Protein AF-A0AAD8JK44-F1 (afdb_monomer_lite)

Foldseek 3Di:
DVVVCVVCWAFCVRHDVPDPPGDPQATDDDPVNLVPDDLQVNVVCVVCRNGVQAFEQADDPQKGKGAQPNDPDPDRIDIDGNVCVVVVLVVCQVVFHKYWYKDFPDDPVRVVVCCVVVVDPDPDTDIDTDDIDHRDD

Sequence (137 aa):
MGMEIKRNRRDANKRRPGDENYHTKTLYLPPQFLNSLTGGHRQWWEFKSINMDKLLFFKMGKFYELFEMDAHGTQPHCGFPEKNFSMYIEKLAQKGYQVLVVEQIETPAQLDLRRKEQDSKDKVVKREICVVVTKEY

Organism: NCBI:txid360622

InterPro domains:
  IPR007695 DNA mismatch repair protein MutS-like, N-terminal [PF01624] (38-72)
  IPR007695 DNA mismatch repair protein MutS-like, N-terminal [PF01624] (75-135)
  IPR016151 DNA mismatch repair protein MutS, N-terminal [G3DSA:3.40.1170.10] (4-135)
  IPR016151 DNA mismatch repair protein MutS, N-terminal [SSF55271] (26-135)

Structure (mmCIF, N/CA/C/O backbone):
data_AF-A0AAD8JK44-F1
#
_entry.id   AF-A0AAD8JK44-F1
#
loop_
_atom_site.group_PDB
_atom_site.id
_atom_site.type_symbol
_atom_site.label_atom_id
_atom_site.label_alt_id
_atom_site.label_comp_id
_atom_site.label_asym_id
_atom_site.label_entity_id
_atom_site.label_seq_id
_atom_site.pdbx_PDB_ins_code
_atom_site.Cartn_x
_atom_site.Cartn_y
_atom_site.Cartn_z
_atom_site.occupancy
_atom_site.B_iso_or_equiv
_atom_site.auth_seq_id
_atom_site.auth_comp_id
_atom_site.auth_asym_id
_atom_site.auth_atom_id
_atom_site.pdbx_PDB_model_num
ATOM 1 N N . MET A 1 1 ? 8.984 11.454 -8.819 1.00 53.62 1 MET A N 1
ATOM 2 C CA . MET A 1 1 ? 9.489 10.177 -8.267 1.00 53.62 1 MET A CA 1
ATOM 3 C C . MET A 1 1 ? 8.922 8.948 -8.976 1.00 53.62 1 MET A C 1
ATOM 5 O O . MET A 1 1 ? 9.686 8.268 -9.645 1.00 53.62 1 MET A O 1
ATOM 9 N N . GLY A 1 2 ? 7.609 8.676 -8.931 1.00 57.62 2 GLY A N 1
ATOM 10 C CA . GLY A 1 2 ? 7.028 7.465 -9.550 1.00 57.62 2 GLY A CA 1
ATOM 11 C C . GLY A 1 2 ? 7.226 7.323 -11.072 1.00 57.62 2 GLY A C 1
ATOM 12 O O . GLY A 1 2 ? 7.242 6.212 -11.595 1.00 57.62 2 GLY A O 1
ATOM 13 N N . MET A 1 3 ? 7.443 8.426 -11.801 1.00 59.69 3 MET A N 1
ATOM 14 C CA . MET A 1 3 ? 7.713 8.396 -13.249 1.00 59.69 3 MET A CA 1
ATOM 15 C C . MET A 1 3 ? 9.021 7.683 -13.624 1.00 59.69 3 MET A C 1
ATOM 17 O O . MET A 1 3 ? 9.103 7.089 -14.697 1.00 59.69 3 MET A O 1
ATOM 21 N N . GLU A 1 4 ? 10.037 7.710 -12.761 1.00 62.66 4 GLU A N 1
ATOM 22 C CA . GLU A 1 4 ? 11.342 7.106 -13.055 1.00 62.66 4 GLU A CA 1
ATOM 23 C C . GLU A 1 4 ? 11.303 5.578 -12.913 1.00 62.66 4 GLU A C 1
ATOM 25 O O . GLU A 1 4 ? 11.788 4.857 -13.785 1.00 62.66 4 GLU A O 1
ATOM 30 N N . ILE A 1 5 ? 10.582 5.090 -11.895 1.00 77.00 5 ILE A N 1
ATOM 31 C CA . ILE A 1 5 ? 10.226 3.673 -11.726 1.00 77.00 5 ILE A CA 1
ATOM 32 C C . ILE A 1 5 ? 9.460 3.155 -12.953 1.00 77.00 5 ILE A C 1
ATOM 34 O O . ILE A 1 5 ? 9.708 2.043 -13.418 1.00 77.00 5 ILE A O 1
ATOM 38 N N . LYS A 1 6 ? 8.547 3.965 -13.511 1.00 72.94 6 LYS A N 1
ATOM 39 C CA . LYS A 1 6 ? 7.782 3.598 -14.714 1.00 72.94 6 LYS A CA 1
ATOM 40 C C . LYS A 1 6 ? 8.670 3.496 -15.961 1.00 72.94 6 LYS A C 1
ATOM 42 O O . LYS A 1 6 ? 8.488 2.569 -16.744 1.00 72.94 6 LYS A O 1
ATOM 47 N N . ARG A 1 7 ? 9.631 4.410 -16.143 1.00 78.06 7 ARG A N 1
ATOM 48 C CA . ARG A 1 7 ? 10.507 4.450 -17.334 1.00 78.06 7 ARG A CA 1
ATOM 49 C C . ARG A 1 7 ? 11.547 3.328 -17.377 1.00 78.06 7 ARG A C 1
ATOM 51 O O . ARG A 1 7 ? 11.862 2.853 -18.460 1.00 78.06 7 ARG A O 1
ATOM 58 N N . ASN A 1 8 ? 12.074 2.894 -16.233 1.00 88.19 8 ASN A N 1
ATOM 59 C CA . ASN A 1 8 ? 13.078 1.822 -16.152 1.00 88.19 8 ASN A CA 1
ATOM 60 C C . ASN A 1 8 ? 12.563 0.662 -15.291 1.00 88.19 8 ASN A C 1
ATOM 62 O O . ASN A 1 8 ? 13.249 0.205 -14.373 1.00 88.19 8 ASN A O 1
ATOM 66 N N . ARG A 1 9 ? 11.329 0.218 -15.572 1.00 92.19 9 ARG A N 1
ATOM 67 C CA . ARG A 1 9 ? 10.667 -0.862 -14.834 1.00 92.19 9 ARG A CA 1
ATOM 68 C C . ARG A 1 9 ? 11.512 -2.130 -14.894 1.00 92.19 9 ARG A C 1
ATOM 70 O O . ARG A 1 9 ? 11.889 -2.584 -15.973 1.00 92.19 9 ARG A O 1
ATOM 77 N N . ARG A 1 10 ? 11.764 -2.718 -13.728 1.00 95.31 10 ARG A N 1
ATOM 78 C CA . ARG A 1 10 ? 12.435 -4.010 -13.584 1.00 95.31 10 ARG A CA 1
ATOM 79 C C . ARG A 1 10 ? 11.713 -4.864 -12.557 1.00 95.31 10 ARG A C 1
ATOM 81 O O . ARG A 1 10 ? 11.148 -4.303 -11.625 1.00 95.31 10 ARG A O 1
ATOM 88 N N . ASP A 1 11 ? 11.716 -6.179 -12.723 1.00 96.62 11 ASP A N 1
ATOM 89 C CA . ASP A 1 11 ? 11.190 -7.098 -11.706 1.00 96.62 11 ASP A CA 1
ATOM 90 C C . ASP A 1 11 ? 12.132 -7.170 -10.489 1.00 96.62 11 ASP A C 1
ATOM 92 O O . ASP A 1 11 ? 13.200 -6.557 -10.508 1.00 96.62 11 ASP A O 1
ATOM 96 N N . ALA A 1 12 ? 11.774 -7.912 -9.436 1.00 96.06 12 ALA A N 1
ATOM 97 C CA . ALA A 1 12 ? 12.612 -8.053 -8.237 1.00 96.06 12 ALA A CA 1
ATOM 98 C C . ALA A 1 12 ? 14.031 -8.592 -8.529 1.00 96.06 12 ALA A C 1
ATOM 100 O O . ALA A 1 12 ? 14.977 -8.253 -7.818 1.00 96.06 12 ALA A O 1
ATOM 101 N N . ASN A 1 13 ? 14.198 -9.356 -9.615 1.00 96.31 13 ASN A N 1
ATOM 102 C CA . ASN A 1 13 ? 15.478 -9.888 -10.091 1.00 96.31 13 ASN A CA 1
ATOM 103 C C . ASN A 1 13 ? 16.209 -8.930 -11.049 1.00 96.31 13 ASN A C 1
ATOM 105 O O . ASN A 1 13 ? 17.191 -9.310 -11.687 1.00 96.31 13 ASN A O 1
ATOM 109 N N . LYS A 1 14 ? 15.756 -7.674 -11.140 1.00 95.62 14 LYS A N 1
ATOM 110 C CA . LYS A 1 14 ? 16.298 -6.601 -11.987 1.00 95.62 14 LYS A CA 1
ATOM 111 C C . LYS A 1 14 ? 16.183 -6.862 -13.497 1.00 95.62 14 LYS A C 1
ATOM 113 O O . LYS A 1 14 ? 16.850 -6.157 -14.269 1.00 95.62 14 LYS A O 1
ATOM 118 N N . ARG A 1 15 ? 15.326 -7.799 -13.908 1.00 96.44 15 ARG A N 1
ATOM 119 C CA . ARG A 1 15 ? 15.026 -8.136 -15.310 1.00 96.44 15 ARG A CA 1
ATOM 120 C C . ARG A 1 15 ? 14.075 -7.113 -15.913 1.00 96.44 15 ARG A C 1
ATOM 122 O O . ARG A 1 15 ? 13.263 -6.524 -15.197 1.00 96.44 15 ARG A O 1
ATOM 129 N N . ARG A 1 16 ? 14.174 -6.875 -17.215 1.00 95.44 16 ARG A N 1
ATOM 130 C CA . ARG A 1 16 ? 13.348 -5.925 -17.967 1.00 95.44 16 ARG A CA 1
ATOM 131 C C . ARG A 1 16 ? 12.147 -6.619 -18.615 1.00 95.44 16 ARG A C 1
ATOM 133 O O . ARG A 1 16 ? 12.219 -7.808 -18.914 1.00 95.44 16 ARG A O 1
ATOM 140 N N . PRO A 1 17 ? 11.054 -5.880 -18.881 1.00 93.31 17 PRO A N 1
ATOM 141 C CA . PRO A 1 17 ? 10.004 -6.367 -19.767 1.00 93.31 17 PRO A CA 1
ATOM 142 C C . PRO A 1 17 ? 10.611 -6.792 -21.111 1.00 93.31 17 PRO A C 1
ATOM 144 O O . PRO A 1 17 ? 11.296 -5.992 -21.747 1.00 93.31 17 PRO A O 1
ATOM 147 N N . GLY A 1 18 ? 10.378 -8.042 -21.512 1.00 92.38 18 GLY A N 1
ATOM 148 C CA . GLY A 1 18 ? 10.976 -8.657 -22.702 1.00 92.38 18 GLY A CA 1
ATOM 149 C C . GLY A 1 18 ? 11.998 -9.755 -22.392 1.00 92.38 18 GLY A C 1
ATOM 150 O O . GLY A 1 18 ? 12.241 -10.595 -23.252 1.00 92.38 18 GLY A O 1
ATOM 151 N N . ASP A 1 19 ? 12.537 -9.805 -21.171 1.00 95.06 19 ASP A N 1
ATOM 152 C CA . ASP A 1 19 ? 13.371 -10.927 -20.736 1.00 95.06 19 ASP A CA 1
ATOM 153 C C . ASP A 1 19 ? 12.503 -12.185 -20.532 1.00 95.06 19 ASP A C 1
ATOM 155 O O . ASP A 1 19 ? 11.417 -12.103 -19.955 1.00 95.06 19 ASP A O 1
ATOM 159 N N . GLU A 1 20 ? 13.007 -13.359 -20.931 1.00 95.25 20 GLU A N 1
ATOM 160 C CA . GLU A 1 20 ? 12.295 -14.652 -20.848 1.00 95.25 20 GLU A CA 1
ATOM 161 C C . GLU A 1 20 ? 11.768 -14.957 -19.435 1.00 95.25 20 GLU A C 1
ATOM 163 O O . GLU A 1 20 ? 10.666 -15.466 -19.257 1.00 95.25 20 GLU A O 1
ATOM 168 N N . ASN A 1 21 ? 12.535 -14.568 -18.415 1.00 95.19 21 ASN A N 1
ATOM 169 C CA . ASN A 1 21 ? 12.229 -14.829 -17.010 1.00 95.19 21 ASN A CA 1
ATOM 170 C C . ASN A 1 21 ? 11.665 -13.600 -16.271 1.00 95.19 21 ASN A C 1
ATOM 172 O O . ASN A 1 21 ? 11.801 -13.501 -15.050 1.00 95.19 21 ASN A O 1
ATOM 176 N N . TYR A 1 22 ? 11.097 -12.619 -16.975 1.00 95.75 22 TYR A N 1
ATOM 177 C CA . TYR A 1 22 ? 10.560 -11.405 -16.355 1.00 95.75 22 TYR A CA 1
ATOM 178 C C . TYR A 1 22 ? 9.314 -11.680 -15.493 1.00 95.75 22 TYR A C 1
ATOM 180 O O . TYR A 1 22 ? 8.275 -12.117 -15.992 1.00 95.75 22 TYR A O 1
ATOM 188 N N . HIS A 1 23 ? 9.367 -11.349 -14.199 1.00 95.38 23 HIS A N 1
ATOM 189 C CA . HIS A 1 23 ? 8.222 -11.492 -13.295 1.00 95.38 23 HIS A CA 1
ATOM 190 C C . HIS A 1 23 ? 7.380 -10.214 -13.216 1.00 95.38 23 HIS A C 1
ATOM 192 O O . HIS A 1 23 ? 7.654 -9.303 -12.432 1.00 95.38 23 HIS A O 1
ATOM 198 N N . THR A 1 24 ? 6.276 -10.191 -13.963 1.00 94.00 24 THR A N 1
ATOM 199 C CA . THR A 1 24 ? 5.332 -9.057 -14.045 1.00 94.00 24 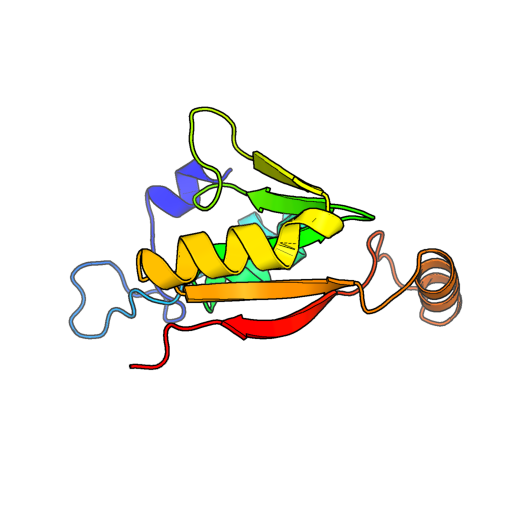THR A CA 1
ATOM 200 C C . THR A 1 24 ? 4.749 -8.616 -12.694 1.00 94.00 24 THR A C 1
ATOM 202 O O . THR A 1 24 ? 4.448 -7.431 -12.517 1.00 94.00 24 THR A O 1
ATOM 205 N N . LYS A 1 25 ? 4.631 -9.551 -11.742 1.00 94.94 25 LYS A N 1
ATOM 206 C CA . LYS A 1 25 ? 4.037 -9.366 -10.404 1.00 94.94 25 LYS A CA 1
ATOM 207 C C . LYS A 1 25 ? 4.966 -8.716 -9.381 1.00 94.94 25 LYS A C 1
ATOM 209 O O . LYS A 1 25 ? 4.531 -8.393 -8.280 1.00 94.94 25 LYS A O 1
ATOM 214 N N . THR A 1 26 ? 6.230 -8.505 -9.739 1.00 96.25 26 THR A N 1
ATOM 215 C CA . THR A 1 26 ? 7.210 -7.886 -8.847 1.00 96.25 26 THR A CA 1
ATOM 216 C C . THR A 1 26 ? 7.841 -6.656 -9.478 1.00 96.25 26 THR A C 1
ATOM 218 O O . THR A 1 26 ? 7.775 -6.442 -10.691 1.00 96.25 26 THR A O 1
ATOM 221 N N . LEU A 1 27 ? 8.450 -5.830 -8.643 1.00 96.31 27 LEU A N 1
ATOM 222 C CA . LEU A 1 27 ? 9.102 -4.598 -9.030 1.00 96.31 27 LEU A CA 1
ATOM 223 C C . LEU A 1 27 ? 10.350 -4.401 -8.175 1.00 96.31 27 LEU A C 1
ATOM 225 O O . LEU A 1 27 ? 10.287 -4.413 -6.951 1.00 96.31 27 LEU A O 1
ATOM 229 N N . TYR A 1 28 ? 11.485 -4.167 -8.818 1.00 96.06 28 TYR A N 1
ATOM 230 C CA . TYR A 1 28 ? 12.682 -3.728 -8.121 1.00 96.06 28 TYR A CA 1
ATOM 231 C C . TYR A 1 28 ? 12.558 -2.258 -7.725 1.00 96.06 28 TYR A C 1
ATOM 233 O O . TYR A 1 28 ? 12.287 -1.393 -8.562 1.00 96.06 28 TYR A O 1
ATOM 241 N N . LEU A 1 29 ? 12.821 -1.981 -6.449 1.00 94.88 29 LEU A N 1
ATOM 242 C CA . LEU A 1 29 ? 12.892 -0.633 -5.905 1.00 94.88 29 LEU A CA 1
ATOM 243 C C . LEU A 1 29 ? 14.362 -0.234 -5.712 1.00 94.88 29 LEU A C 1
ATOM 245 O O . LEU A 1 29 ? 15.045 -0.816 -4.866 1.00 94.88 29 LEU A O 1
ATOM 249 N N . PRO A 1 30 ? 14.880 0.752 -6.465 1.00 93.94 30 PRO A N 1
ATOM 250 C CA . PRO A 1 30 ? 16.228 1.260 -6.247 1.00 93.94 30 PRO A CA 1
ATOM 251 C C . PRO A 1 30 ? 16.398 1.812 -4.819 1.00 93.94 30 PRO A C 1
ATOM 253 O O . PRO A 1 30 ? 15.515 2.533 -4.347 1.00 93.94 30 PRO A O 1
ATOM 256 N N . PRO A 1 31 ? 17.534 1.570 -4.139 1.00 92.75 31 PRO A N 1
ATOM 257 C CA . PRO A 1 31 ? 17.772 2.108 -2.798 1.00 92.75 31 PRO A CA 1
ATOM 258 C C . PRO A 1 31 ? 17.646 3.635 -2.718 1.00 92.75 31 PRO A C 1
ATOM 260 O O . PRO A 1 31 ? 17.084 4.158 -1.761 1.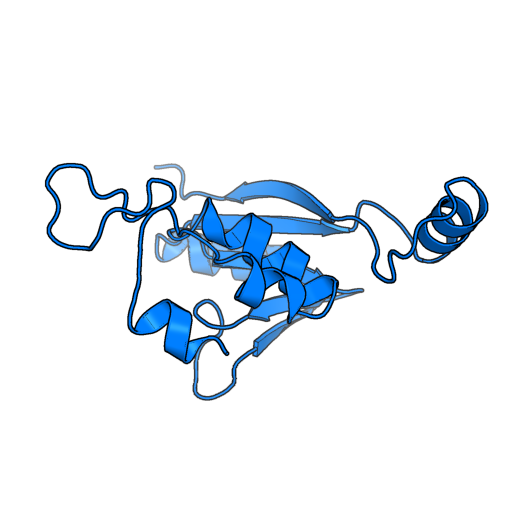00 92.75 31 PRO A O 1
ATOM 263 N N . GLN A 1 32 ? 18.104 4.359 -3.746 1.00 92.25 32 GLN A N 1
ATOM 264 C CA . GLN A 1 32 ? 17.979 5.820 -3.810 1.00 92.25 32 GLN A CA 1
ATOM 265 C C . GLN A 1 32 ? 16.512 6.262 -3.827 1.00 92.25 32 GLN A C 1
ATOM 267 O O . GLN A 1 32 ? 16.151 7.241 -3.177 1.00 92.25 32 GLN A O 1
ATOM 272 N N . PHE A 1 33 ? 15.661 5.513 -4.532 1.00 91.75 33 PHE A N 1
ATOM 273 C CA . PHE A 1 33 ? 14.227 5.757 -4.549 1.00 91.75 33 PHE A CA 1
ATO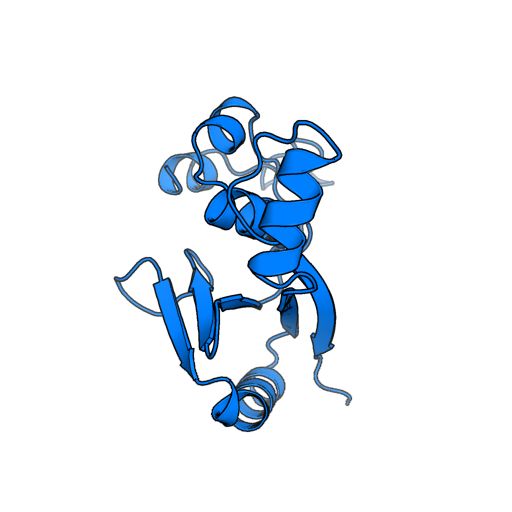M 274 C C . PHE A 1 33 ? 13.624 5.505 -3.165 1.00 91.75 33 PHE A C 1
ATOM 276 O O . PHE A 1 33 ? 12.992 6.404 -2.621 1.00 91.75 33 PHE A O 1
ATOM 283 N N . LEU A 1 34 ? 13.884 4.348 -2.549 1.00 91.88 34 LEU A N 1
ATOM 284 C CA . LEU A 1 34 ? 13.371 4.024 -1.211 1.00 91.88 34 LEU A CA 1
ATOM 285 C C . LEU A 1 34 ? 13.767 5.061 -0.153 1.00 91.88 34 LEU A C 1
ATOM 287 O O . LEU A 1 34 ? 12.919 5.504 0.619 1.00 91.88 34 LEU A O 1
ATOM 291 N N . ASN A 1 35 ? 15.028 5.495 -0.159 1.00 91.31 35 ASN A N 1
ATOM 292 C CA . ASN A 1 35 ? 15.555 6.471 0.799 1.00 91.31 35 ASN A CA 1
ATOM 293 C C . ASN A 1 35 ? 14.964 7.877 0.624 1.00 91.31 35 ASN A C 1
ATOM 295 O O . ASN A 1 35 ? 15.040 8.693 1.538 1.00 91.31 35 ASN A O 1
ATOM 299 N N . SER A 1 36 ? 14.379 8.165 -0.539 1.00 92.19 36 SER A N 1
ATOM 300 C CA . SER A 1 36 ? 13.732 9.449 -0.817 1.00 92.19 36 SER A CA 1
ATOM 301 C C . SER A 1 36 ? 12.272 9.523 -0.356 1.00 92.19 36 SER A C 1
ATOM 303 O O . SER A 1 36 ? 11.679 10.602 -0.348 1.00 92.19 36 SER A O 1
ATOM 305 N N . LEU A 1 37 ? 11.666 8.386 0.002 1.00 91.81 37 LEU A N 1
ATOM 306 C CA . LEU A 1 37 ? 10.254 8.308 0.359 1.00 91.81 37 LEU A CA 1
ATOM 307 C C . LEU A 1 37 ? 10.021 8.634 1.837 1.00 91.81 37 LEU A C 1
ATOM 309 O O . LEU A 1 37 ? 10.788 8.256 2.720 1.00 91.81 37 LEU A O 1
ATOM 313 N N . THR A 1 38 ? 8.879 9.261 2.125 1.00 91.12 38 THR A N 1
ATOM 314 C CA . THR A 1 38 ? 8.357 9.329 3.501 1.00 91.12 38 THR A CA 1
ATOM 315 C C . THR A 1 38 ? 8.036 7.928 4.031 1.00 91.12 38 THR A C 1
ATOM 317 O O . THR A 1 38 ? 7.699 7.041 3.249 1.00 91.12 38 THR A O 1
ATOM 320 N N . GLY A 1 39 ? 8.064 7.731 5.355 1.00 92.31 39 GLY A N 1
ATOM 321 C CA . GLY A 1 39 ? 7.890 6.404 5.966 1.00 92.31 39 GLY A CA 1
ATOM 322 C C . GLY A 1 39 ? 6.621 5.656 5.530 1.00 92.31 39 GLY A C 1
ATOM 323 O O . GLY A 1 39 ? 6.685 4.462 5.258 1.00 92.31 39 GLY A O 1
ATOM 324 N N . GLY A 1 40 ? 5.486 6.353 5.396 1.00 92.31 40 GLY A N 1
ATOM 325 C CA . GLY A 1 40 ? 4.227 5.744 4.946 1.00 92.31 40 GLY A CA 1
ATOM 326 C C . GLY A 1 40 ? 4.270 5.313 3.478 1.00 92.31 40 GLY A C 1
ATOM 327 O O . GLY A 1 40 ? 3.955 4.169 3.165 1.00 92.31 40 GLY A O 1
ATOM 328 N N . HIS A 1 41 ? 4.744 6.195 2.590 1.00 93.12 41 HIS A N 1
ATOM 329 C CA . HIS A 1 41 ? 4.929 5.865 1.172 1.00 93.12 41 HIS A CA 1
ATOM 330 C C . HIS A 1 41 ? 5.953 4.748 0.970 1.00 93.12 41 HIS A C 1
ATOM 332 O O . HIS A 1 41 ? 5.780 3.911 0.089 1.00 93.12 41 HIS A O 1
ATOM 338 N N . ARG A 1 42 ? 7.013 4.717 1.785 1.00 94.81 42 ARG A N 1
ATOM 339 C CA . ARG A 1 42 ? 8.005 3.646 1.760 1.00 94.81 42 ARG A CA 1
ATOM 340 C C . ARG A 1 42 ? 7.366 2.297 2.091 1.00 94.81 42 ARG A C 1
ATOM 342 O O . ARG A 1 42 ? 7.495 1.388 1.280 1.00 94.81 42 ARG A O 1
ATOM 349 N N . GLN A 1 43 ? 6.634 2.198 3.207 1.00 96.00 43 GLN A N 1
ATOM 350 C CA . GLN A 1 43 ? 5.911 0.969 3.567 1.00 96.00 43 GLN A CA 1
ATOM 351 C C . GLN A 1 43 ? 4.954 0.536 2.449 1.00 96.00 43 GLN A C 1
ATOM 353 O O . GLN A 1 43 ? 4.918 -0.635 2.081 1.00 96.00 43 GLN A O 1
ATOM 358 N N . TRP A 1 44 ? 4.206 1.480 1.867 1.00 96.00 44 TRP A N 1
ATOM 359 C CA . TRP A 1 44 ? 3.307 1.187 0.751 1.00 96.00 44 TRP A CA 1
ATOM 360 C C . TRP A 1 44 ? 4.052 0.586 -0.451 1.00 96.00 44 TRP A C 1
ATOM 362 O O . TRP A 1 44 ? 3.649 -0.458 -0.966 1.00 96.00 44 TRP A O 1
ATOM 372 N N . TRP A 1 45 ? 5.166 1.198 -0.868 1.00 95.75 45 TRP A N 1
ATOM 373 C CA . TRP A 1 45 ? 5.977 0.698 -1.981 1.00 95.75 45 TRP A CA 1
ATOM 374 C C . TRP A 1 45 ? 6.591 -0.668 -1.680 1.00 95.75 45 TRP A C 1
ATOM 376 O O . TRP A 1 45 ? 6.623 -1.512 -2.572 1.00 95.75 45 TRP A O 1
ATOM 386 N N . GLU A 1 46 ? 7.033 -0.915 -0.446 1.00 95.81 46 GLU A N 1
ATOM 387 C CA . GLU A 1 46 ? 7.547 -2.219 -0.017 1.00 95.81 46 GLU A CA 1
ATOM 388 C C . GLU A 1 46 ? 6.489 -3.317 -0.219 1.00 95.81 46 GLU A C 1
ATOM 390 O O . GLU A 1 46 ? 6.768 -4.290 -0.923 1.00 95.81 46 GLU A O 1
ATOM 395 N N . PHE A 1 47 ? 5.248 -3.122 0.246 1.00 96.44 47 PHE A N 1
ATOM 396 C CA . PHE A 1 47 ? 4.151 -4.071 -0.010 1.00 96.44 47 PHE A CA 1
ATOM 397 C C . PHE A 1 47 ? 3.800 -4.200 -1.492 1.00 96.44 47 PHE A C 1
ATOM 399 O O . PHE A 1 47 ? 3.597 -5.312 -1.994 1.00 96.44 47 PHE A O 1
ATOM 406 N N . LYS A 1 48 ? 3.721 -3.068 -2.198 1.00 95.56 48 LYS A N 1
ATOM 407 C CA . LYS A 1 48 ? 3.311 -3.032 -3.601 1.00 95.56 48 LYS A CA 1
ATOM 408 C C . LYS A 1 48 ? 4.322 -3.729 -4.505 1.00 95.56 48 LYS A C 1
ATOM 410 O O . LYS A 1 48 ? 3.933 -4.454 -5.416 1.00 95.56 48 LYS A O 1
ATOM 415 N N . SER A 1 49 ? 5.613 -3.559 -4.230 1.00 96.06 49 SER A N 1
ATOM 416 C CA . SER A 1 49 ? 6.707 -4.073 -5.058 1.00 96.06 49 SER A CA 1
ATOM 417 C C . SER A 1 49 ? 6.729 -5.591 -5.207 1.00 96.06 49 SER A C 1
ATOM 419 O O . SER A 1 49 ? 7.204 -6.094 -6.219 1.00 96.06 49 SER A O 1
ATOM 421 N N . ILE A 1 50 ? 6.178 -6.325 -4.245 1.00 96.06 50 ILE A N 1
ATOM 422 C CA . ILE A 1 50 ? 6.075 -7.790 -4.280 1.00 96.06 50 ILE A CA 1
ATOM 423 C C . ILE A 1 50 ? 4.661 -8.281 -4.644 1.00 96.06 50 ILE A C 1
ATOM 425 O O . ILE A 1 50 ? 4.439 -9.482 -4.751 1.00 96.06 50 ILE A O 1
ATOM 429 N N . ASN A 1 51 ? 3.708 -7.364 -4.845 1.00 95.50 51 ASN A N 1
ATOM 430 C CA . ASN A 1 51 ? 2.302 -7.638 -5.160 1.00 95.50 51 ASN A CA 1
ATOM 431 C C . ASN A 1 51 ? 1.783 -6.679 -6.249 1.00 95.50 51 ASN A C 1
ATOM 433 O O . ASN A 1 51 ? 0.727 -6.058 -6.105 1.00 95.50 51 ASN A O 1
ATOM 437 N N . MET A 1 52 ? 2.538 -6.509 -7.338 1.00 94.56 52 MET A N 1
ATOM 438 C CA . MET A 1 52 ? 2.231 -5.503 -8.367 1.00 94.56 52 MET A CA 1
ATOM 439 C C . MET A 1 52 ? 0.918 -5.758 -9.114 1.00 94.56 52 MET A C 1
ATOM 441 O O . MET A 1 52 ? 0.399 -4.836 -9.740 1.00 94.56 52 MET A O 1
ATOM 445 N N . ASP A 1 53 ? 0.402 -6.985 -9.066 1.00 93.75 53 ASP A N 1
ATOM 446 C CA . ASP A 1 53 ? -0.847 -7.426 -9.688 1.00 93.75 53 ASP A CA 1
ATOM 447 C C . ASP A 1 53 ? -2.092 -7.233 -8.806 1.00 93.75 53 ASP A C 1
ATOM 449 O O . ASP A 1 53 ? -3.207 -7.453 -9.274 1.00 93.75 53 ASP A O 1
ATOM 453 N N . LYS A 1 54 ? -1.928 -6.796 -7.552 1.00 94.56 54 LYS A N 1
ATOM 454 C CA . LYS A 1 54 ? -3.030 -6.614 -6.593 1.00 94.56 54 LYS A CA 1
ATOM 455 C C . LYS A 1 54 ? -3.261 -5.140 -6.301 1.00 94.56 54 LYS A C 1
ATOM 457 O O . LYS A 1 54 ? -2.299 -4.382 -6.205 1.00 94.56 54 LYS A O 1
ATOM 462 N N . LEU A 1 55 ? -4.513 -4.737 -6.100 1.00 95.12 55 LEU A N 1
ATOM 463 C CA . LEU A 1 55 ? -4.839 -3.413 -5.562 1.00 95.12 55 LEU A CA 1
ATOM 464 C C . LEU A 1 55 ? -4.509 -3.376 -4.071 1.00 95.12 55 LEU A C 1
ATOM 466 O O . LEU A 1 55 ? -4.903 -4.285 -3.344 1.00 95.12 55 LEU A O 1
ATOM 470 N N . LEU A 1 56 ? -3.812 -2.339 -3.607 1.00 96.19 56 LEU A N 1
ATOM 471 C CA . LEU A 1 56 ? -3.477 -2.193 -2.194 1.00 96.19 56 LEU A CA 1
ATOM 472 C C . LEU A 1 56 ? -4.503 -1.307 -1.477 1.00 96.19 56 LEU A C 1
ATOM 474 O O . LEU A 1 56 ? -4.584 -0.110 -1.743 1.00 96.19 56 LEU A O 1
ATOM 478 N N . PHE A 1 57 ? -5.247 -1.876 -0.530 1.00 97.06 57 PHE A N 1
ATOM 479 C CA . PHE A 1 57 ? -6.034 -1.114 0.439 1.00 97.06 57 PHE A CA 1
ATOM 480 C C . PHE A 1 57 ? -5.153 -0.820 1.649 1.00 97.06 57 PHE A C 1
ATOM 482 O O . PHE A 1 57 ? -4.945 -1.682 2.503 1.00 97.06 57 PHE A O 1
ATOM 489 N N . PHE A 1 58 ? -4.603 0.391 1.708 1.00 97.25 58 PHE A N 1
ATOM 490 C CA . PHE A 1 58 ? -3.629 0.780 2.721 1.00 97.25 58 PHE A CA 1
ATOM 491 C C . PHE A 1 58 ? -4.292 1.554 3.858 1.00 97.25 58 PHE A C 1
ATOM 493 O O . PHE A 1 58 ? -4.756 2.680 3.672 1.00 97.25 58 PHE A O 1
ATOM 500 N N . LYS A 1 59 ? -4.332 0.966 5.055 1.00 97.00 59 LYS A N 1
ATOM 501 C CA . LYS A 1 59 ? -4.985 1.573 6.216 1.00 97.00 59 LYS A CA 1
ATOM 502 C C . LYS A 1 59 ? -4.284 2.855 6.671 1.00 97.00 59 LYS A C 1
ATOM 504 O O . LYS A 1 59 ? -3.093 2.857 7.019 1.00 97.00 59 LYS A O 1
ATOM 509 N N . MET A 1 60 ? -5.048 3.942 6.733 1.00 94.81 60 MET A N 1
ATOM 510 C CA . MET A 1 60 ? -4.638 5.229 7.292 1.00 94.81 60 MET A CA 1
ATOM 511 C C . MET A 1 60 ? -5.738 5.807 8.186 1.00 94.81 60 MET A C 1
ATOM 513 O O . MET A 1 60 ? -6.686 6.448 7.737 1.00 94.81 60 MET A O 1
ATOM 517 N N . GLY A 1 61 ? -5.611 5.582 9.492 1.00 93.94 61 GLY A N 1
ATOM 518 C CA . GLY A 1 61 ? -6.616 5.977 10.470 1.00 93.94 61 GLY A CA 1
ATOM 519 C C . GLY A 1 61 ? -7.936 5.256 10.206 1.00 93.94 61 GLY A C 1
ATOM 520 O O . GLY A 1 61 ? -7.988 4.033 10.230 1.00 93.94 61 GLY A O 1
ATOM 521 N N . LYS A 1 62 ? -9.001 6.018 9.938 1.00 95.62 62 LYS A N 1
ATOM 522 C CA . LYS A 1 62 ? -10.354 5.494 9.6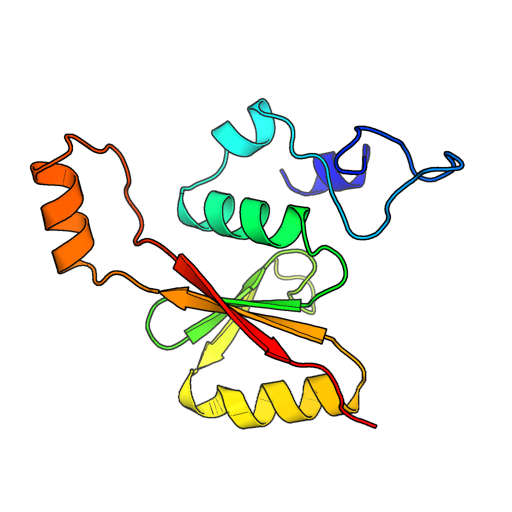58 1.00 95.62 62 LYS A CA 1
ATOM 523 C C . LYS A 1 62 ? -10.642 5.296 8.162 1.00 95.62 62 LYS A C 1
ATOM 525 O O . LYS A 1 62 ? -11.805 5.168 7.774 1.00 95.62 62 LYS A O 1
ATOM 530 N N . PHE A 1 63 ? -9.610 5.309 7.323 1.00 96.94 63 PHE A N 1
ATOM 531 C CA . PHE A 1 63 ? -9.720 5.223 5.869 1.00 96.94 63 PHE A CA 1
ATOM 532 C C . PHE A 1 63 ? -8.829 4.113 5.317 1.00 96.94 63 PHE A C 1
ATOM 534 O O . PHE A 1 63 ? -7.782 3.799 5.888 1.00 96.94 63 PHE A O 1
ATOM 541 N N . TYR A 1 64 ? -9.245 3.547 4.189 1.00 97.06 64 TYR A N 1
ATOM 542 C CA . TYR A 1 64 ? -8.352 2.821 3.295 1.00 97.06 64 TYR A CA 1
ATOM 543 C C . TYR A 1 64 ? -8.002 3.734 2.132 1.00 97.06 64 TYR A C 1
ATOM 545 O O . TYR A 1 64 ? -8.890 4.256 1.456 1.00 97.06 64 TYR A O 1
ATOM 553 N N . GLU A 1 65 ? -6.707 3.908 1.919 1.00 96.12 65 GLU A N 1
ATOM 554 C CA . GLU A 1 65 ? -6.145 4.719 0.850 1.00 96.12 65 GLU A CA 1
ATOM 555 C C . GLU A 1 65 ? -5.549 3.810 -0.229 1.00 96.12 65 GLU A C 1
ATOM 557 O O . GLU A 1 65 ? -4.960 2.762 0.055 1.0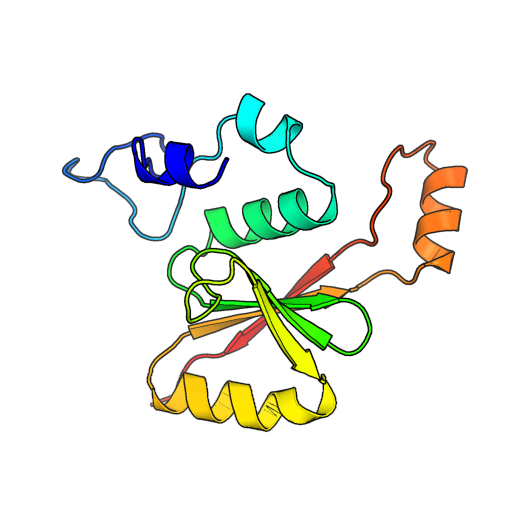0 96.12 65 GLU A O 1
ATOM 562 N N . LEU A 1 66 ? -5.694 4.237 -1.473 1.00 94.88 66 LEU A N 1
ATOM 563 C CA . LEU A 1 66 ? -5.060 3.699 -2.662 1.00 94.88 66 LEU A CA 1
ATOM 564 C C . LEU A 1 66 ? -4.118 4.777 -3.195 1.00 94.88 66 LEU A C 1
ATOM 566 O O . LEU A 1 66 ? -4.466 5.957 -3.227 1.00 94.88 66 LEU A O 1
ATOM 570 N N . PHE A 1 67 ? -2.935 4.375 -3.645 1.00 93.38 67 PHE A N 1
ATOM 571 C CA . PHE A 1 67 ? -1.905 5.302 -4.104 1.00 93.38 67 PHE A CA 1
ATOM 572 C C . PHE A 1 67 ? -1.422 4.953 -5.506 1.00 93.38 67 PHE A C 1
ATOM 574 O O . PHE A 1 67 ? -1.491 3.808 -5.953 1.00 93.38 67 PHE A O 1
ATOM 581 N N . GLU A 1 68 ? -0.862 5.952 -6.178 1.00 91.12 68 GLU A N 1
ATOM 582 C CA . GLU A 1 68 ? -0.130 5.829 -7.433 1.00 91.12 68 GLU A CA 1
ATOM 583 C C . GLU A 1 68 ? -0.941 5.108 -8.518 1.00 91.12 68 GLU A C 1
ATOM 585 O O . GLU A 1 68 ? -1.872 5.684 -9.069 1.00 91.12 68 GLU A O 1
ATOM 590 N N . MET A 1 69 ? -0.580 3.866 -8.865 1.00 90.19 69 MET A N 1
ATOM 591 C CA . MET A 1 69 ? -1.285 3.102 -9.898 1.00 90.19 69 MET A CA 1
ATOM 592 C C . MET A 1 69 ? -2.588 2.465 -9.414 1.00 90.19 69 MET A C 1
ATOM 594 O O . MET A 1 69 ? -3.368 2.018 -10.250 1.00 90.19 69 MET A O 1
ATOM 598 N N . ASP A 1 70 ? -2.814 2.414 -8.102 1.00 90.75 70 ASP A N 1
ATOM 599 C CA . ASP A 1 70 ? -4.044 1.871 -7.524 1.00 90.75 70 ASP A CA 1
ATOM 600 C C . ASP A 1 70 ? -5.128 2.948 -7.408 1.00 90.75 70 ASP A C 1
ATOM 602 O O . ASP A 1 70 ? -6.316 2.633 -7.359 1.00 90.75 70 ASP A O 1
ATOM 606 N N . ALA A 1 71 ? -4.734 4.224 -7.410 1.00 89.81 71 ALA A N 1
ATOM 607 C CA . ALA A 1 71 ? -5.663 5.339 -7.443 1.00 89.81 71 ALA A CA 1
ATOM 608 C C . ALA A 1 71 ? -6.223 5.537 -8.860 1.00 89.81 71 ALA A C 1
ATOM 610 O O . ALA A 1 71 ? -5.488 5.606 -9.845 1.00 89.81 71 ALA A O 1
ATOM 611 N N . HIS A 1 72 ? -7.546 5.651 -8.971 1.00 72.88 72 HIS A N 1
ATOM 612 C CA . HIS A 1 72 ? -8.201 5.927 -10.245 1.00 72.88 72 HIS A CA 1
ATOM 613 C C . HIS A 1 72 ? -8.295 7.441 -10.487 1.00 72.88 72 HIS A C 1
ATOM 615 O O . HIS A 1 72 ? -8.932 8.152 -9.711 1.00 72.88 72 HIS A O 1
ATOM 621 N N . GLY A 1 73 ? -7.733 7.928 -11.597 1.00 66.81 73 GLY A N 1
ATOM 622 C CA . GLY A 1 73 ? -7.878 9.314 -12.056 1.00 66.81 73 GLY A CA 1
ATOM 623 C C . GLY A 1 73 ? -6.552 10.055 -12.231 1.00 66.81 73 GLY A C 1
ATOM 624 O O . GLY A 1 73 ? -5.499 9.452 -12.408 1.00 66.81 73 GLY A O 1
ATOM 625 N N . THR A 1 74 ? -6.614 11.388 -12.225 1.00 67.50 74 THR A N 1
ATOM 626 C CA . THR A 1 74 ? -5.441 12.271 -12.370 1.00 67.50 74 THR A CA 1
ATOM 627 C C . THR A 1 74 ? -4.714 12.531 -11.049 1.00 67.50 74 THR A C 1
ATOM 629 O O . THR A 1 74 ? -3.628 13.111 -11.055 1.00 67.50 74 THR A O 1
ATOM 632 N N . GLN A 1 75 ? -5.300 12.121 -9.921 1.00 72.69 75 GLN A N 1
ATOM 633 C CA . GLN A 1 75 ? -4.716 12.296 -8.596 1.00 72.69 75 GLN A CA 1
ATOM 634 C C . GLN A 1 75 ? -3.885 11.070 -8.199 1.00 72.69 75 GLN A C 1
ATOM 636 O O . GLN A 1 75 ? -4.290 9.942 -8.473 1.00 72.69 75 GLN A O 1
ATOM 641 N N . PRO A 1 76 ? -2.742 11.266 -7.518 1.00 77.69 76 PRO A N 1
ATOM 642 C CA . PRO A 1 76 ? -1.856 10.173 -7.122 1.00 77.69 76 PRO A CA 1
ATOM 643 C C . PRO A 1 76 ? -2.370 9.381 -5.910 1.00 77.69 76 PRO A C 1
ATOM 645 O O . PRO A 1 76 ? -1.665 8.501 -5.425 1.00 77.69 76 PRO A O 1
ATOM 648 N N . HIS A 1 77 ? -3.550 9.708 -5.380 1.00 86.94 77 HIS A N 1
ATOM 649 C CA . HIS A 1 77 ? -4.186 8.985 -4.286 1.00 86.94 77 HIS A CA 1
ATOM 650 C C . HIS A 1 77 ? -5.710 9.110 -4.361 1.00 86.94 77 HIS A C 1
ATOM 652 O O . HIS A 1 77 ? -6.237 10.099 -4.875 1.00 86.94 77 HIS A O 1
ATOM 658 N N . CYS A 1 78 ? -6.411 8.107 -3.845 1.00 93.00 78 CYS A N 1
ATOM 659 C CA . CYS A 1 78 ? -7.832 8.171 -3.523 1.00 93.00 78 CYS A CA 1
ATOM 660 C C . CYS A 1 78 ? -8.135 7.211 -2.370 1.00 93.00 78 CYS A C 1
ATOM 662 O O . CYS A 1 78 ? -7.395 6.259 -2.155 1.00 93.00 78 CYS A O 1
ATOM 664 N N . GLY A 1 79 ? -9.237 7.418 -1.653 1.00 94.44 79 GLY A N 1
ATOM 665 C CA . GLY A 1 79 ? -9.548 6.592 -0.493 1.00 94.44 79 GLY A CA 1
ATOM 666 C C . GLY A 1 79 ? -11.026 6.554 -0.157 1.00 94.44 79 GLY A C 1
ATOM 667 O O . GLY A 1 79 ? -11.846 7.269 -0.740 1.00 94.44 79 GLY A O 1
ATOM 668 N N . PHE A 1 80 ? -11.374 5.687 0.788 1.00 95.88 80 PHE A N 1
ATOM 669 C CA . PHE A 1 80 ? -12.737 5.550 1.285 1.00 95.88 80 PHE A CA 1
ATOM 670 C C . PHE A 1 80 ? -12.765 5.230 2.790 1.00 95.88 80 PHE A C 1
ATOM 672 O O . PHE A 1 80 ? -11.817 4.645 3.323 1.00 95.88 80 PHE A O 1
ATOM 679 N N . PRO A 1 81 ? -13.846 5.597 3.505 1.00 97.75 81 PRO A N 1
ATOM 680 C CA . PRO A 1 81 ? -13.982 5.287 4.925 1.00 97.75 81 PRO A CA 1
ATOM 681 C C . PRO A 1 81 ? -14.031 3.779 5.173 1.00 97.75 81 PRO A C 1
ATOM 683 O O . PRO A 1 81 ? -14.736 3.063 4.466 1.00 97.75 81 PRO A O 1
ATOM 686 N N . GLU A 1 82 ? -13.390 3.310 6.240 1.00 96.50 82 GLU A N 1
ATOM 687 C CA . GLU A 1 82 ? -13.347 1.894 6.636 1.00 96.50 82 GLU A CA 1
ATOM 688 C C . GLU A 1 82 ? -14.719 1.213 6.672 1.00 96.50 82 GLU A C 1
ATOM 690 O O . GLU A 1 82 ? -14.855 0.077 6.236 1.00 96.50 82 GLU A O 1
ATOM 695 N N . LYS A 1 83 ? -15.761 1.913 7.127 1.00 96.69 83 LYS A N 1
ATOM 696 C CA . LYS A 1 83 ? -17.133 1.379 7.165 1.00 96.69 83 LYS A CA 1
ATOM 697 C C . LYS A 1 83 ? -17.664 0.917 5.797 1.00 96.69 83 LYS A C 1
ATOM 699 O O . LYS A 1 83 ? -18.603 0.133 5.745 1.00 96.69 83 LYS A O 1
ATOM 704 N N . ASN A 1 84 ? -17.076 1.394 4.699 1.00 96.94 84 ASN A N 1
ATOM 705 C CA . ASN A 1 84 ? -17.446 1.014 3.338 1.00 96.94 84 ASN A CA 1
ATOM 706 C C . ASN A 1 84 ? -16.583 -0.145 2.796 1.00 96.94 84 ASN A C 1
ATOM 708 O O . ASN A 1 84 ? -16.717 -0.498 1.625 1.00 96.94 84 ASN A O 1
ATOM 712 N N . PHE A 1 85 ? -15.702 -0.736 3.611 1.00 94.50 85 PHE A N 1
ATOM 713 C CA . PHE A 1 85 ? -14.764 -1.784 3.203 1.00 94.50 85 PHE A CA 1
ATOM 714 C C . PHE A 1 85 ? -15.441 -2.950 2.483 1.00 94.50 85 PHE A C 1
ATOM 716 O O . PHE A 1 85 ? -15.097 -3.225 1.333 1.00 94.50 85 PHE A O 1
ATOM 723 N N . SER A 1 86 ? -16.446 -3.575 3.101 1.00 93.50 86 SER A N 1
ATOM 724 C CA . SER A 1 86 ? -17.122 -4.747 2.528 1.00 93.50 86 SER A CA 1
ATOM 725 C C . SER A 1 86 ? -17.723 -4.451 1.153 1.00 93.50 86 SER A C 1
ATOM 727 O O . SER A 1 86 ? -17.544 -5.223 0.217 1.00 93.50 86 SER A O 1
ATOM 729 N N . MET A 1 87 ? -18.347 -3.279 1.002 1.00 94.88 87 MET A N 1
ATOM 730 C CA . MET A 1 87 ? -18.931 -2.827 -0.263 1.00 94.88 87 MET A CA 1
ATOM 731 C C . MET A 1 87 ? -17.878 -2.679 -1.371 1.00 94.88 87 MET A C 1
ATOM 733 O O . MET A 1 87 ? -18.131 -3.060 -2.514 1.00 94.88 87 MET A O 1
ATOM 737 N N . TYR A 1 88 ? -16.714 -2.090 -1.077 1.00 94.50 88 TYR A N 1
ATOM 738 C CA . TYR A 1 88 ? -15.667 -1.903 -2.087 1.00 94.50 88 TYR A CA 1
ATOM 739 C C . TYR A 1 88 ? -14.944 -3.203 -2.427 1.00 94.50 88 TYR A C 1
ATOM 741 O O . TYR A 1 88 ? -14.681 -3.445 -3.606 1.00 94.50 88 TYR A O 1
ATOM 749 N N . ILE A 1 89 ? -14.667 -4.045 -1.431 1.00 92.88 89 ILE A N 1
ATOM 750 C CA . ILE A 1 89 ? -14.087 -5.373 -1.645 1.00 92.88 89 ILE A CA 1
ATOM 751 C C . ILE A 1 89 ? -14.974 -6.202 -2.569 1.00 92.88 89 ILE A C 1
ATOM 753 O O . ILE A 1 89 ? -14.484 -6.717 -3.572 1.00 92.88 89 ILE A O 1
ATOM 757 N N . GLU A 1 90 ? -16.275 -6.276 -2.288 1.00 92.38 90 GLU A N 1
ATOM 758 C CA . GLU A 1 90 ? -17.217 -7.050 -3.095 1.00 92.38 90 GLU A CA 1
ATOM 759 C C . GLU A 1 90 ? -17.252 -6.550 -4.546 1.00 92.38 90 GLU A C 1
ATOM 761 O O . GLU A 1 90 ? -17.095 -7.331 -5.487 1.00 92.38 90 GLU A O 1
ATOM 766 N N . LYS A 1 91 ? -17.356 -5.230 -4.743 1.00 93.06 91 LYS A N 1
ATOM 767 C CA . LYS A 1 91 ? -17.355 -4.620 -6.082 1.00 93.06 91 LYS A CA 1
ATOM 768 C C . LYS A 1 91 ? -16.077 -4.906 -6.868 1.00 93.06 91 LYS A C 1
ATOM 770 O O . LYS A 1 91 ? -16.140 -5.117 -8.079 1.00 93.06 91 LYS A O 1
ATOM 775 N N . LEU A 1 92 ? -14.917 -4.859 -6.216 1.00 92.62 92 LEU A N 1
ATOM 776 C CA . LEU A 1 92 ? -13.632 -5.124 -6.864 1.00 92.62 92 LEU A CA 1
ATOM 777 C C . LEU A 1 92 ? -13.458 -6.613 -7.176 1.00 92.62 92 LEU A C 1
ATOM 779 O O . LEU A 1 92 ? -13.057 -6.946 -8.292 1.00 92.62 92 LEU A O 1
ATOM 783 N N . ALA A 1 93 ? -13.840 -7.494 -6.251 1.00 90.75 93 ALA A N 1
ATOM 784 C CA . ALA A 1 93 ? -13.808 -8.939 -6.452 1.00 90.75 93 ALA A CA 1
ATOM 785 C C . ALA A 1 93 ? -14.729 -9.373 -7.606 1.00 90.75 93 ALA A C 1
ATOM 787 O O . ALA A 1 93 ? -14.314 -10.145 -8.470 1.00 90.75 93 ALA A O 1
ATOM 788 N N . GLN A 1 94 ? -15.943 -8.816 -7.699 1.00 91.69 94 GLN A N 1
ATOM 789 C CA . GLN A 1 94 ? -16.864 -9.067 -8.818 1.00 91.69 94 GLN A CA 1
ATOM 790 C C . GLN A 1 94 ? -16.261 -8.682 -10.176 1.00 91.69 94 GLN A C 1
ATOM 792 O O . GLN A 1 94 ? -16.499 -9.365 -11.172 1.00 91.69 94 GLN A O 1
ATOM 797 N N . LYS A 1 95 ? -15.443 -7.624 -10.207 1.00 92.31 95 LYS A N 1
ATOM 798 C CA . LYS A 1 95 ? -14.702 -7.168 -11.392 1.00 92.31 95 LYS A CA 1
ATOM 799 C C . LYS A 1 95 ? -13.403 -7.945 -11.651 1.00 92.31 95 LYS A C 1
ATOM 801 O O . LYS A 1 95 ? -12.697 -7.626 -12.602 1.00 92.31 95 LYS A O 1
ATOM 806 N N . GLY A 1 96 ? -13.083 -8.947 -10.831 1.00 91.12 96 GLY A N 1
ATOM 807 C CA . GLY A 1 96 ? -11.899 -9.794 -10.986 1.00 91.12 96 GLY A CA 1
ATOM 808 C C . GLY A 1 96 ? -10.606 -9.193 -10.432 1.00 91.12 96 GLY A C 1
ATOM 809 O O . GLY A 1 96 ? -9.537 -9.758 -10.654 1.00 91.12 96 GLY A O 1
ATOM 810 N N . TYR A 1 97 ? -10.673 -8.075 -9.706 1.00 92.44 97 TYR A N 1
ATOM 811 C CA . TYR A 1 97 ? -9.498 -7.541 -9.025 1.00 92.44 97 TYR A CA 1
ATOM 812 C C . TYR A 1 97 ? -9.170 -8.378 -7.791 1.00 92.44 97 TYR A C 1
ATOM 814 O O . TYR A 1 97 ? -10.054 -8.776 -7.033 1.00 92.44 97 TYR A O 1
ATOM 822 N N . GLN A 1 98 ? -7.876 -8.583 -7.565 1.00 93.06 98 GLN A N 1
ATOM 823 C CA . GLN A 1 98 ? -7.361 -9.099 -6.305 1.00 93.06 98 GLN A CA 1
ATOM 824 C C . GLN A 1 98 ? -6.985 -7.918 -5.414 1.00 93.06 98 GLN A C 1
ATOM 826 O O . GLN A 1 98 ? -6.273 -7.012 -5.859 1.00 93.06 98 GLN A O 1
ATOM 831 N N . VAL A 1 99 ? -7.458 -7.918 -4.170 1.00 95.00 99 VAL A N 1
ATOM 832 C CA . VAL A 1 99 ? -7.205 -6.826 -3.222 1.00 95.00 99 VAL A CA 1
ATOM 833 C C . VAL A 1 99 ? -6.327 -7.322 -2.084 1.00 95.00 99 VAL A C 1
ATOM 835 O O . VAL A 1 99 ? -6.587 -8.366 -1.489 1.00 95.00 99 VAL A O 1
ATOM 838 N N . LEU A 1 100 ? -5.280 -6.559 -1.791 1.00 95.88 100 LEU A N 1
ATOM 839 C CA . LEU A 1 100 ? -4.364 -6.768 -0.686 1.00 95.88 100 LEU A CA 1
ATOM 840 C C . LEU A 1 100 ? -4.657 -5.733 0.402 1.00 95.88 100 LEU A C 1
ATOM 842 O O . LEU A 1 100 ? -4.494 -4.533 0.181 1.00 95.88 100 LEU A O 1
ATOM 846 N N . VAL A 1 101 ? -5.096 -6.200 1.567 1.00 96.69 101 VAL A N 1
ATOM 847 C CA . VAL A 1 101 ? -5.500 -5.340 2.684 1.00 96.69 101 VAL A CA 1
ATOM 848 C C . VAL A 1 101 ? -4.355 -5.233 3.675 1.00 96.69 101 VAL A C 1
ATOM 850 O O . VAL A 1 101 ? -3.902 -6.239 4.227 1.00 96.69 101 VAL A O 1
ATOM 853 N N . VAL A 1 102 ? -3.884 -4.006 3.874 1.00 97.31 102 VAL A N 1
ATOM 854 C CA . VAL A 1 102 ? -2.752 -3.682 4.737 1.00 97.31 102 VAL A CA 1
ATOM 855 C C . VAL A 1 102 ? -3.259 -2.892 5.939 1.00 97.31 102 VAL A C 1
ATOM 857 O O . VAL A 1 102 ? -3.646 -1.733 5.787 1.00 97.31 102 VAL A O 1
ATOM 860 N N . GLU A 1 103 ? -3.241 -3.502 7.122 1.00 97.31 103 GLU A N 1
ATOM 861 C CA . GLU A 1 103 ? -3.773 -2.924 8.363 1.00 97.31 103 GLU A CA 1
ATOM 862 C C . GLU A 1 103 ? -2.694 -2.273 9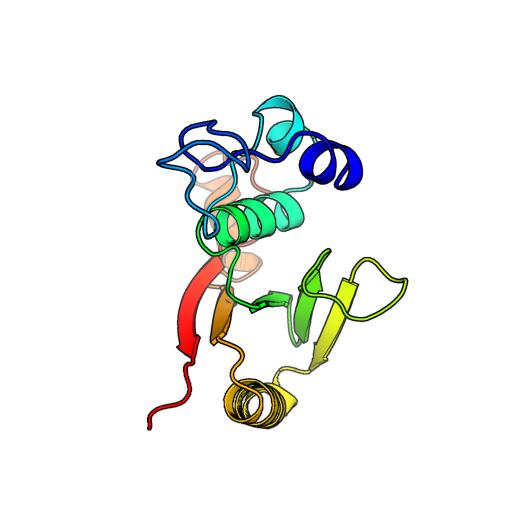.220 1.00 97.31 103 GLU A C 1
ATOM 864 O O . GLU A 1 103 ? -1.524 -2.644 9.162 1.00 97.31 103 GLU A O 1
ATOM 869 N N . GLN A 1 104 ? -3.098 -1.317 10.061 1.00 96.50 104 GLN A N 1
ATOM 870 C CA . GLN A 1 104 ? -2.246 -0.786 11.125 1.00 96.50 104 GLN A CA 1
ATOM 871 C C . GLN A 1 104 ? -2.255 -1.753 12.311 1.00 96.50 104 GLN A C 1
ATOM 873 O O . GLN A 1 104 ? -3.269 -1.894 12.987 1.00 96.50 104 GLN A O 1
ATOM 878 N N . ILE A 1 105 ? -1.110 -2.372 12.589 1.00 95.88 105 ILE A N 1
ATOM 879 C CA . ILE A 1 105 ? -0.930 -3.292 13.728 1.00 95.88 105 ILE A CA 1
ATOM 880 C C . ILE A 1 105 ? -0.385 -2.591 14.979 1.00 95.88 105 ILE A C 1
ATOM 882 O O . ILE A 1 105 ? -0.109 -3.214 15.999 1.00 95.88 105 ILE A O 1
ATOM 886 N N . GLU A 1 106 ? -0.183 -1.281 14.882 1.00 94.81 106 GLU A N 1
ATOM 887 C CA . GLU A 1 106 ? 0.374 -0.450 15.933 1.00 94.81 106 GLU A CA 1
ATOM 888 C C . GLU A 1 106 ? -0.442 0.845 16.041 1.00 94.81 106 GLU A C 1
ATOM 890 O O . GLU A 1 106 ? -0.778 1.495 15.045 1.00 94.81 106 GLU A O 1
ATOM 895 N N . THR A 1 107 ? -0.761 1.225 17.273 1.00 95.50 107 THR A N 1
ATOM 896 C CA . THR A 1 107 ? -1.384 2.505 17.620 1.00 95.50 107 THR A CA 1
ATOM 897 C C . THR A 1 107 ? -0.333 3.619 17.712 1.00 95.50 107 THR A C 1
ATOM 899 O O . THR A 1 107 ? 0.846 3.338 17.927 1.00 95.50 107 THR A O 1
ATOM 902 N N . PRO A 1 108 ? -0.721 4.907 17.632 1.00 94.25 108 PRO A N 1
ATOM 903 C CA . PRO A 1 108 ? 0.216 6.011 17.859 1.00 94.25 108 PRO A CA 1
ATOM 904 C C . PRO A 1 108 ? 0.962 5.915 19.201 1.00 94.25 108 PRO A C 1
ATOM 906 O O . PRO A 1 108 ? 2.162 6.159 19.255 1.00 94.25 108 PRO A O 1
ATOM 909 N N . ALA A 1 109 ? 0.279 5.475 20.263 1.00 95.25 109 ALA A N 1
ATOM 910 C CA . ALA A 1 109 ? 0.891 5.289 21.577 1.00 95.25 109 ALA A CA 1
ATOM 911 C C . ALA A 1 109 ? 1.951 4.172 21.582 1.00 95.25 109 ALA A C 1
ATOM 913 O O . ALA A 1 109 ? 3.015 4.332 22.175 1.00 95.25 109 ALA A O 1
ATOM 914 N N . GLN A 1 110 ? 1.688 3.055 20.895 1.00 95.44 110 GLN A N 1
ATOM 915 C CA . GLN A 1 110 ? 2.663 1.968 20.756 1.00 95.44 110 GLN A CA 1
ATOM 916 C C . GLN A 1 110 ? 3.870 2.387 19.904 1.00 95.44 110 GLN A C 1
ATOM 918 O O . GLN A 1 110 ? 4.995 2.042 20.257 1.00 95.44 110 GLN A O 1
ATOM 923 N N . LEU A 1 111 ? 3.664 3.197 18.856 1.00 94.88 111 LEU A N 1
ATOM 924 C CA . LEU A 1 111 ? 4.759 3.807 18.093 1.00 94.88 111 LEU A CA 1
ATOM 925 C C . LEU A 1 111 ? 5.651 4.658 18.998 1.00 94.88 111 LEU A C 1
ATOM 927 O O . LEU A 1 111 ? 6.874 4.520 18.963 1.00 94.88 111 LEU A O 1
ATOM 931 N N . ASP A 1 112 ? 5.057 5.525 19.815 1.00 94.31 112 ASP A N 1
ATOM 932 C CA . ASP A 1 112 ? 5.818 6.378 20.727 1.00 94.31 112 ASP A CA 1
ATOM 933 C C . ASP A 1 112 ? 6.597 5.566 21.766 1.00 94.31 112 ASP A C 1
ATOM 935 O O . ASP A 1 112 ? 7.731 5.922 22.092 1.00 94.31 112 ASP A O 1
ATOM 939 N N . LEU A 1 113 ? 6.029 4.460 22.253 1.00 94.56 113 LEU A N 1
ATOM 940 C CA . LEU A 1 113 ? 6.723 3.537 23.147 1.00 94.56 113 LEU A CA 1
ATOM 941 C C . LEU A 1 113 ? 7.909 2.864 22.442 1.00 94.56 113 LEU A C 1
ATOM 943 O O . LEU A 1 113 ? 9.038 2.956 22.920 1.00 94.56 113 LEU A O 1
ATOM 947 N N . ARG A 1 114 ? 7.688 2.286 21.256 1.00 94.25 114 ARG A N 1
ATOM 948 C CA . ARG A 1 114 ? 8.727 1.622 20.455 1.00 94.25 114 ARG A CA 1
ATOM 949 C C . ARG A 1 114 ? 9.896 2.549 20.135 1.00 94.25 114 ARG A C 1
ATOM 951 O O . ARG A 1 114 ? 11.049 2.127 20.172 1.00 94.25 114 ARG A O 1
ATOM 958 N N . ARG A 1 115 ? 9.616 3.817 19.828 1.00 93.19 115 ARG A N 1
ATOM 959 C CA . ARG A 1 115 ? 10.653 4.826 19.566 1.00 93.19 115 ARG A CA 1
ATOM 960 C C . ARG A 1 115 ? 11.526 5.088 20.790 1.00 93.19 115 ARG A C 1
ATOM 962 O O . ARG A 1 115 ? 12.726 5.262 20.628 1.00 93.19 115 ARG A O 1
ATOM 969 N N . LYS A 1 116 ? 10.937 5.094 21.989 1.00 92.19 116 LYS A N 1
ATOM 970 C CA . LYS A 1 116 ? 11.663 5.293 23.252 1.00 92.19 116 LYS A CA 1
ATOM 971 C C . LYS A 1 116 ? 12.474 4.062 23.650 1.00 92.19 116 LYS A C 1
ATOM 973 O O . LYS A 1 116 ? 13.612 4.209 24.072 1.00 92.19 116 LYS A O 1
ATOM 978 N N . GLU A 1 117 ? 11.897 2.871 23.515 1.00 93.44 117 GLU A N 1
ATOM 979 C CA . GLU A 1 117 ? 12.531 1.618 23.950 1.00 93.44 117 GLU A CA 1
ATOM 980 C C . GLU A 1 117 ? 13.649 1.150 23.014 1.00 93.44 117 GLU A C 1
ATOM 982 O O . GLU A 1 117 ? 14.631 0.574 23.470 1.00 93.44 117 GLU A O 1
ATOM 987 N N . GLN A 1 118 ? 13.504 1.379 21.706 1.00 89.62 118 GLN A N 1
ATOM 988 C CA . GLN A 1 118 ? 14.407 0.832 20.684 1.00 89.62 118 GLN A CA 1
ATOM 989 C C . GLN A 1 118 ? 15.292 1.897 20.021 1.00 89.62 118 GLN A C 1
ATOM 991 O O . GLN A 1 118 ? 15.924 1.600 19.010 1.00 89.62 118 GLN A O 1
ATOM 996 N N . ASP A 1 119 ? 15.279 3.138 20.524 1.00 84.62 119 ASP A N 1
ATOM 997 C CA . ASP A 1 119 ? 15.900 4.318 19.889 1.00 84.62 119 ASP A CA 1
ATOM 998 C C . ASP A 1 119 ? 15.595 4.409 18.375 1.00 84.62 119 ASP A C 1
ATOM 1000 O O . ASP A 1 119 ? 16.421 4.765 17.529 1.00 84.62 119 ASP A O 1
ATOM 1004 N N . SER A 1 120 ? 14.373 4.012 17.999 1.00 82.75 120 SER A N 1
ATOM 1005 C CA . SER A 1 120 ? 13.970 3.937 16.598 1.00 82.75 120 SER A CA 1
ATOM 1006 C C . SER A 1 120 ? 13.647 5.324 16.047 1.00 82.75 120 SER A C 1
ATOM 1008 O O . SER A 1 120 ? 12.884 6.103 16.627 1.00 82.75 120 SER A O 1
ATOM 1010 N N . LYS A 1 121 ? 14.165 5.610 14.847 1.00 84.94 121 LYS A N 1
ATOM 1011 C CA . LYS A 1 121 ? 13.871 6.838 14.087 1.00 84.94 121 LYS A CA 1
ATOM 1012 C C . LYS A 1 121 ? 12.564 6.762 13.294 1.00 84.94 121 LYS A C 1
ATOM 1014 O O . LYS A 1 121 ? 12.246 7.707 12.565 1.00 84.94 121 LYS A O 1
ATOM 1019 N N . ASP A 1 122 ? 11.814 5.669 13.418 1.00 85.81 122 ASP A N 1
ATOM 1020 C CA . ASP A 1 122 ? 10.537 5.500 12.733 1.00 85.81 122 ASP A CA 1
ATOM 1021 C C . ASP A 1 122 ? 9.541 6.586 13.145 1.00 85.81 122 ASP A C 1
ATOM 1023 O O . ASP A 1 122 ? 9.402 6.936 14.314 1.00 85.81 122 ASP A O 1
ATOM 1027 N N . LYS A 1 123 ? 8.825 7.126 12.157 1.00 88.75 123 LYS A N 1
ATOM 1028 C CA . LYS A 1 123 ? 7.817 8.184 12.353 1.00 88.75 123 LYS A CA 1
ATOM 1029 C C . LYS A 1 123 ? 6.401 7.734 12.010 1.00 88.75 123 LYS A C 1
ATOM 1031 O O . LYS A 1 123 ? 5.482 8.545 11.994 1.00 88.75 123 LYS A O 1
ATOM 1036 N N . VAL A 1 124 ? 6.235 6.464 11.664 1.00 94.31 124 VAL A N 1
ATOM 1037 C CA . VAL A 1 124 ? 4.974 5.905 11.187 1.00 94.31 124 VAL A CA 1
ATOM 1038 C C . VAL A 1 124 ? 4.708 4.590 11.891 1.00 94.31 124 VAL A C 1
ATOM 1040 O O . VAL A 1 124 ? 5.639 3.834 12.177 1.00 94.31 124 VAL A O 1
ATOM 1043 N N . VAL A 1 125 ? 3.431 4.322 12.150 1.00 96.12 125 VAL A N 1
ATOM 1044 C CA . VAL A 1 125 ? 3.026 3.052 12.746 1.00 96.12 125 VAL A CA 1
ATOM 1045 C C . VAL A 1 125 ? 3.386 1.880 11.834 1.00 96.12 125 VAL A C 1
ATOM 1047 O O . VAL A 1 125 ? 3.458 2.035 10.604 1.00 96.12 125 VAL A O 1
ATOM 1050 N N . LYS A 1 126 ? 3.589 0.706 12.426 1.00 95.06 126 LYS A N 1
ATOM 1051 C CA . LYS A 1 126 ? 3.733 -0.544 11.676 1.00 95.06 126 LYS A CA 1
ATOM 1052 C C . LYS A 1 126 ? 2.430 -0.957 11.001 1.00 95.06 126 LYS A C 1
ATOM 1054 O O . LYS A 1 126 ? 1.329 -0.686 11.490 1.00 95.06 126 LYS A O 1
ATOM 1059 N N . ARG A 1 127 ? 2.588 -1.649 9.877 1.00 97.19 127 ARG A N 1
ATOM 1060 C CA . ARG A 1 127 ? 1.504 -2.250 9.113 1.00 97.19 127 ARG A CA 1
ATOM 1061 C C . ARG A 1 127 ? 1.866 -3.648 8.665 1.00 97.19 127 ARG A C 1
ATOM 1063 O O . ARG A 1 127 ? 3.046 -3.927 8.466 1.00 97.19 127 ARG A O 1
ATOM 1070 N N . GLU A 1 128 ? 0.851 -4.472 8.456 1.00 96.25 128 GLU A N 1
ATOM 1071 C CA . GLU A 1 128 ? 0.993 -5.834 7.946 1.00 96.25 128 GLU A CA 1
ATOM 1072 C C . GLU A 1 128 ? -0.111 -6.163 6.944 1.00 96.25 128 GLU A C 1
ATOM 1074 O O . GLU A 1 128 ? -1.173 -5.540 6.930 1.00 96.25 128 GLU A O 1
ATOM 1079 N N . ILE A 1 129 ? 0.156 -7.151 6.091 1.00 95.00 129 ILE A N 1
ATOM 1080 C CA . ILE A 1 129 ? -0.856 -7.743 5.219 1.00 95.00 129 ILE A CA 1
ATOM 1081 C C . ILE A 1 129 ? -1.748 -8.635 6.080 1.00 95.00 129 ILE A C 1
ATOM 1083 O O . ILE A 1 129 ? -1.263 -9.617 6.637 1.00 95.00 129 ILE A O 1
ATOM 1087 N N . CYS A 1 130 ? -3.043 -8.337 6.138 1.00 87.94 130 CYS A N 1
ATOM 1088 C CA . CYS A 1 130 ? -3.995 -9.152 6.897 1.00 87.94 130 CYS A CA 1
ATOM 1089 C C . CYS A 1 130 ? -4.863 -10.039 6.004 1.00 87.94 130 CYS A C 1
ATOM 1091 O O . CYS A 1 130 ? -5.215 -11.143 6.406 1.00 87.94 130 CYS A O 1
ATOM 1093 N N . VAL A 1 131 ? -5.220 -9.576 4.802 1.00 78.69 131 VAL A N 1
ATOM 1094 C CA . VAL A 1 131 ? -6.156 -10.300 3.931 1.00 78.69 131 VAL A CA 1
ATOM 1095 C C . VAL A 1 131 ? -5.758 -10.153 2.466 1.00 78.69 131 VAL A C 1
ATOM 1097 O O . VAL A 1 131 ? -5.428 -9.060 2.000 1.00 78.69 131 VAL A O 1
ATOM 1100 N N . VAL A 1 132 ? -5.840 -11.261 1.730 1.00 74.50 132 VAL A N 1
ATOM 1101 C CA . VAL A 1 132 ? -5.859 -11.269 0.265 1.00 74.50 132 VAL A CA 1
ATOM 1102 C C . VAL A 1 132 ? -7.257 -11.688 -0.159 1.00 74.50 132 VAL A C 1
ATOM 1104 O O . VAL A 1 132 ? -7.656 -12.818 0.101 1.00 74.50 132 VAL A O 1
ATOM 1107 N N . VAL A 1 133 ? -8.005 -10.783 -0.789 1.00 77.56 133 VAL A N 1
ATOM 1108 C CA . VAL A 1 133 ? -9.344 -11.102 -1.290 1.00 77.56 133 VAL A CA 1
ATOM 1109 C C . VAL A 1 133 ? -9.269 -11.403 -2.776 1.00 77.56 133 VAL A C 1
ATOM 1111 O O . VAL A 1 133 ? -8.815 -10.578 -3.574 1.00 77.56 133 VAL A O 1
ATOM 1114 N N . THR A 1 134 ? -9.738 -12.591 -3.139 1.00 74.94 134 THR A N 1
ATOM 1115 C CA . THR A 1 134 ? -9.907 -13.048 -4.517 1.00 74.94 134 THR A CA 1
ATOM 1116 C C . THR A 1 134 ? -11.342 -13.510 -4.716 1.00 74.94 134 THR A C 1
ATOM 1118 O O . THR A 1 134 ? -11.985 -13.949 -3.767 1.00 74.94 134 THR A O 1
ATOM 1121 N N . LYS A 1 135 ? -11.853 -13.431 -5.945 1.00 70.69 135 LYS A N 1
ATOM 1122 C CA . LYS A 1 135 ? -13.125 -14.071 -6.284 1.00 70.69 135 LYS A CA 1
ATOM 1123 C C . LYS A 1 135 ? -12.950 -15.589 -6.162 1.00 70.69 135 LYS A C 1
ATOM 1125 O O . LYS A 1 135 ? -12.141 -16.150 -6.898 1.00 70.69 135 LYS A O 1
ATOM 1130 N N . GLU A 1 136 ? -13.658 -16.222 -5.231 1.00 58.84 136 GLU A N 1
ATOM 1131 C CA . GLU A 1 136 ? -13.837 -17.676 -5.261 1.00 58.84 136 GLU A CA 1
ATOM 1132 C C . GLU A 1 136 ? -14.854 -17.999 -6.366 1.00 58.84 136 GLU A C 1
ATOM 1134 O O . GLU A 1 136 ? -15.856 -17.290 -6.514 1.00 58.84 136 GLU A O 1
ATOM 1139 N N . TYR A 1 137 ? -14.516 -18.971 -7.215 1.00 50.44 137 TYR A N 1
ATOM 1140 C CA . TYR A 1 137 ? -15.366 -19.462 -8.302 1.00 50.44 137 TYR A CA 1
ATOM 1141 C C . TYR A 1 137 ? -16.230 -20.616 -7.814 1.00 50.44 137 TYR A C 1
ATOM 1143 O O . TYR A 1 137 ? -15.687 -21.453 -7.058 1.00 50.44 137 TYR A O 1
#

pLDDT: mean 90.43, std 9.68, range [50.44, 97.75]

Radius of gyration: 16.24 Å; chains: 1; bounding box: 37×32×47 Å

Secondary structure (DSSP, 8-state):
-HHHHHHT---TT-PPTTSTT--TT-----HHHHHHS-HHHHHHHHHHHT-TTSEEEEEETTEEEEETTSS-SSSSEEEEEGGGHHHHHHHHHHTT--EEEEEE-S-HHHHHHHHHHS-----S--EEEEEEE----